Protein AF-A0A1M6S209-F1 (afdb_monomer_lite)

Organism: NCBI:txid1121266

Secondary structure (DSSP, 8-state):
---------HHHHHHHHHHHHTT--HHHHHHHHT--HHHHHHHHHHHHHHSSS-S---------

Radius of gyration: 12.65 Å; chains: 1; bounding box: 26×22×36 Å

pLDDT: mean 75.08, std 17.11, range [35.56, 91.0]

Structure (mmCIF, N/CA/C/O backbone):
data_AF-A0A1M6S209-F1
#
_entry.id   AF-A0A1M6S209-F1
#
loop_
_atom_site.group_PDB
_atom_site.id
_atom_site.type_symbol
_atom_site.label_atom_id
_atom_site.label_alt_id
_atom_site.label_comp_id
_atom_site.label_asym_id
_atom_site.label_entity_id
_atom_site.label_seq_id
_atom_site.pdbx_PDB_ins_code
_atom_site.Cartn_x
_atom_site.Cartn_y
_atom_site.Cartn_z
_atom_site.occupancy
_atom_site.B_iso_or_equiv
_atom_site.auth_seq_id
_atom_site.auth_comp_id
_atom_site.auth_asym_id
_atom_site.auth_atom_id
_atom_site.pdbx_PDB_model_num
ATOM 1 N N . MET A 1 1 ? 7.794 -3.961 -28.602 1.00 38.88 1 MET A N 1
ATOM 2 C CA . MET A 1 1 ? 7.137 -2.761 -28.028 1.00 38.88 1 MET A CA 1
ATOM 3 C C . MET A 1 1 ? 7.869 -2.364 -26.751 1.00 38.88 1 MET A C 1
ATOM 5 O O . MET A 1 1 ? 8.140 -3.235 -25.936 1.00 38.88 1 MET A O 1
ATOM 9 N N . SER A 1 2 ? 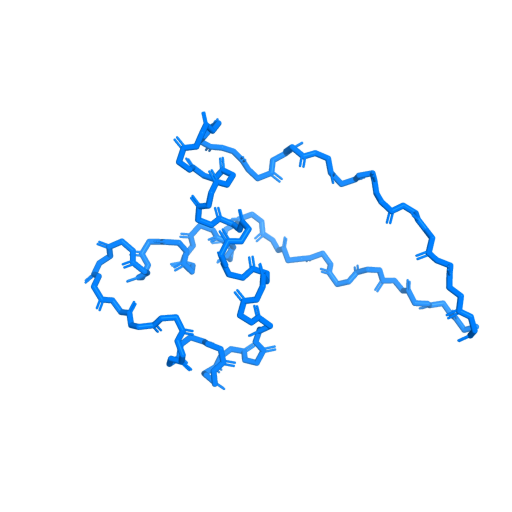8.248 -1.094 -26.573 1.00 50.31 2 SER A N 1
ATOM 10 C CA . SER A 1 2 ? 8.987 -0.641 -25.382 1.00 50.31 2 SER A CA 1
ATOM 11 C C . SER A 1 2 ? 8.073 -0.575 -24.154 1.00 50.31 2 SER A C 1
ATOM 13 O O . SER A 1 2 ? 7.572 0.491 -23.799 1.00 50.31 2 SER A O 1
ATOM 15 N N . ASN A 1 3 ? 7.867 -1.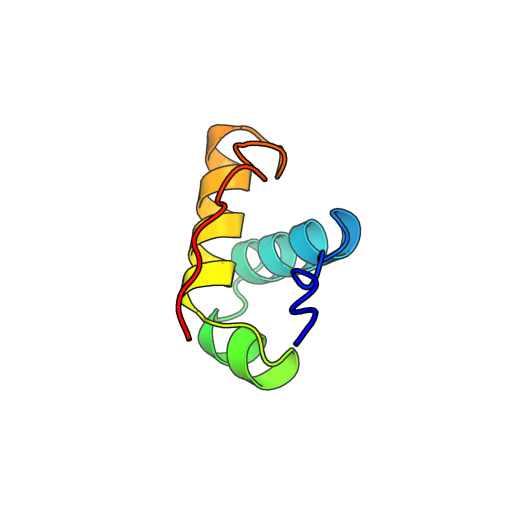713 -23.488 1.00 51.22 3 ASN A N 1
ATOM 16 C CA . ASN A 1 3 ? 7.224 -1.770 -22.178 1.00 51.22 3 ASN A CA 1
ATOM 17 C C . ASN A 1 3 ? 8.179 -1.192 -21.130 1.00 51.22 3 ASN A C 1
ATOM 19 O O . ASN A 1 3 ? 8.932 -1.897 -20.462 1.00 51.22 3 ASN A O 1
ATOM 23 N N . ARG A 1 4 ? 8.178 0.138 -21.010 1.00 53.88 4 ARG A N 1
ATOM 24 C CA . ARG A 1 4 ? 8.834 0.809 -19.892 1.00 53.88 4 ARG A CA 1
ATOM 25 C C . ARG A 1 4 ? 8.097 0.394 -18.618 1.00 53.88 4 ARG A C 1
ATOM 27 O O . ARG A 1 4 ? 6.888 0.631 -18.535 1.00 53.88 4 ARG A O 1
ATOM 34 N N . PRO A 1 5 ? 8.777 -0.192 -17.619 1.00 55.41 5 PRO A N 1
ATOM 35 C CA . PRO A 1 5 ? 8.143 -0.453 -16.340 1.00 55.41 5 PRO A CA 1
ATOM 36 C C . PRO A 1 5 ? 7.603 0.875 -15.806 1.00 55.41 5 PRO A C 1
ATOM 38 O O . PRO A 1 5 ? 8.334 1.867 -15.734 1.00 55.41 5 PRO A O 1
ATOM 41 N N . LYS A 1 6 ? 6.307 0.917 -15.470 1.00 59.72 6 LYS A N 1
ATOM 42 C CA . LYS A 1 6 ? 5.700 2.075 -14.804 1.00 59.72 6 LYS A CA 1
ATOM 43 C C . LYS A 1 6 ? 6.403 2.255 -13.460 1.00 59.72 6 LYS A C 1
ATOM 45 O O . LYS A 1 6 ? 6.060 1.621 -12.462 1.00 59.72 6 LYS A O 1
ATOM 50 N N . ARG A 1 7 ? 7.429 3.106 -13.439 1.00 68.44 7 ARG A N 1
ATOM 51 C CA . ARG A 1 7 ? 8.128 3.501 -12.220 1.00 68.44 7 ARG A CA 1
ATOM 52 C C . ARG A 1 7 ? 7.204 4.408 -11.425 1.00 68.44 7 ARG A C 1
ATOM 54 O O . ARG A 1 7 ? 7.102 5.604 -11.677 1.00 68.44 7 ARG A O 1
ATOM 61 N N . TYR A 1 8 ? 6.517 3.821 -10.453 1.00 75.69 8 TYR A N 1
ATOM 62 C CA . TYR A 1 8 ? 5.831 4.598 -9.432 1.00 75.69 8 TYR A CA 1
ATOM 63 C C . TYR A 1 8 ? 6.872 5.337 -8.593 1.00 75.69 8 TYR A C 1
ATOM 65 O O . TYR A 1 8 ? 7.825 4.719 -8.102 1.00 75.69 8 TYR A O 1
ATOM 73 N N . LYS A 1 9 ? 6.683 6.647 -8.421 1.00 80.94 9 LYS A N 1
ATOM 74 C CA . LYS A 1 9 ? 7.520 7.460 -7.536 1.00 80.94 9 LYS A CA 1
ATOM 75 C C . LYS A 1 9 ? 7.486 6.893 -6.118 1.00 80.94 9 LYS A C 1
ATOM 77 O O . LYS A 1 9 ? 6.448 6.418 -5.660 1.00 80.94 9 LYS A O 1
ATOM 82 N N . GLU A 1 10 ? 8.606 6.966 -5.405 1.00 80.69 10 GLU A N 1
ATOM 83 C 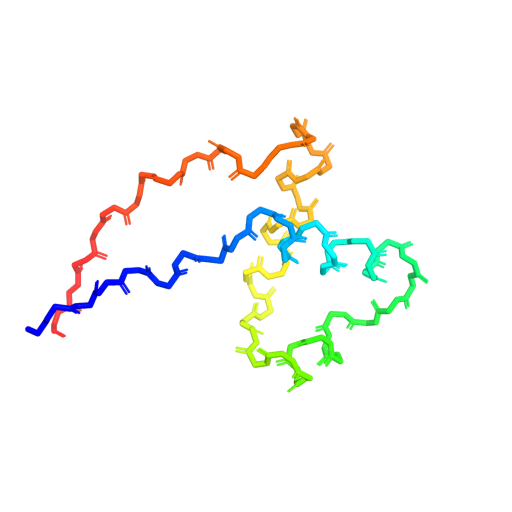CA . GLU A 1 10 ? 8.676 6.504 -4.011 1.00 80.69 10 GLU A CA 1
ATOM 84 C C . GLU A 1 10 ? 7.665 7.231 -3.117 1.00 80.69 10 GLU A C 1
ATOM 86 O O . GLU A 1 10 ? 7.055 6.617 -2.250 1.00 80.69 10 GLU A O 1
ATOM 91 N N . GLU A 1 11 ? 7.436 8.514 -3.387 1.00 83.69 11 GLU A N 1
ATOM 92 C CA . GLU A 1 11 ? 6.426 9.369 -2.751 1.00 83.69 11 GLU A CA 1
ATOM 93 C C . GLU A 1 11 ? 5.027 8.748 -2.858 1.00 83.69 11 GLU A C 1
ATOM 95 O O . GLU A 1 11 ? 4.310 8.606 -1.868 1.00 83.69 11 GLU A O 1
ATOM 100 N N . PHE A 1 12 ? 4.680 8.285 -4.061 1.00 84.62 12 PHE A N 1
ATOM 101 C CA . PHE A 1 12 ? 3.401 7.652 -4.347 1.00 84.62 12 PHE A CA 1
ATOM 102 C C . PHE A 1 12 ? 3.272 6.304 -3.630 1.00 84.62 12 PHE A C 1
ATOM 104 O O . PHE A 1 12 ? 2.263 6.039 -2.980 1.00 84.62 12 PHE A O 1
ATOM 111 N N . LYS A 1 13 ? 4.322 5.473 -3.662 1.00 85.94 13 LYS A N 1
ATOM 112 C CA . LYS A 1 13 ? 4.347 4.198 -2.923 1.00 85.94 13 LYS A CA 1
ATOM 113 C C . LYS A 1 13 ? 4.169 4.421 -1.416 1.00 85.94 13 LYS A C 1
ATOM 115 O O . LYS A 1 13 ? 3.384 3.714 -0.785 1.00 85.94 13 LYS A O 1
ATOM 120 N N . LYS A 1 14 ? 4.842 5.434 -0.849 1.00 87.50 14 LYS A N 1
ATOM 121 C CA . LYS A 1 14 ? 4.695 5.844 0.561 1.00 87.50 14 LYS A CA 1
ATOM 122 C C . LYS A 1 14 ? 3.266 6.256 0.879 1.00 87.50 14 LYS A C 1
ATOM 124 O O . LYS A 1 14 ? 2.738 5.805 1.892 1.00 87.50 14 LYS A O 1
ATOM 129 N N . GLN A 1 15 ? 2.642 7.069 0.028 1.00 90.31 15 GLN A N 1
ATOM 130 C CA . GLN A 1 15 ? 1.255 7.493 0.216 1.00 90.31 15 GLN A CA 1
ATOM 131 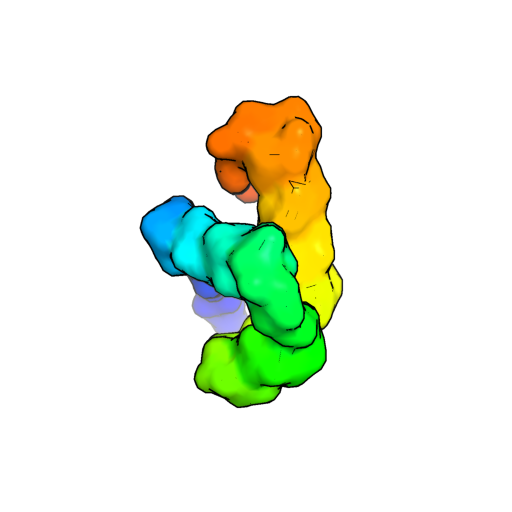C C . GLN A 1 15 ? 0.319 6.284 0.285 1.00 90.31 15 GLN A C 1
ATOM 133 O O . GLN A 1 15 ? -0.453 6.171 1.233 1.00 90.31 15 GLN A O 1
ATOM 138 N N . ILE A 1 16 ? 0.442 5.342 -0.654 1.00 89.69 16 ILE A N 1
ATOM 139 C CA . ILE A 1 16 ? -0.381 4.129 -0.664 1.00 89.69 16 ILE A CA 1
ATOM 140 C C . ILE A 1 16 ? -0.192 3.303 0.613 1.00 89.69 16 ILE A C 1
ATOM 142 O O . ILE A 1 16 ? -1.171 2.940 1.261 1.00 89.69 16 ILE A O 1
ATOM 146 N N . VAL A 1 17 ? 1.051 3.043 1.025 1.00 88.81 17 VAL A N 1
ATOM 147 C CA . VAL A 1 17 ? 1.310 2.278 2.256 1.00 88.81 17 VAL A CA 1
ATOM 148 C C . VAL A 1 17 ? 0.792 3.008 3.496 1.00 88.81 17 VAL A C 1
ATOM 150 O O . VAL A 1 17 ? 0.261 2.365 4.400 1.00 88.81 17 VAL A O 1
ATOM 153 N N . LYS A 1 18 ? 0.901 4.341 3.542 1.00 90.44 18 LYS A N 1
ATOM 154 C CA . LYS A 1 18 ? 0.380 5.154 4.647 1.00 90.44 18 LYS A CA 1
ATOM 155 C C . LYS A 1 18 ? -1.145 5.068 4.742 1.00 90.44 18 LYS A C 1
ATOM 157 O O . LYS A 1 18 ? -1.656 4.943 5.847 1.00 90.44 18 LYS A O 1
ATOM 162 N N . LEU A 1 19 ? -1.855 5.066 3.611 1.00 91.00 19 LEU A N 1
ATOM 163 C CA . LEU A 1 19 ? -3.309 4.873 3.578 1.00 91.00 19 LEU A CA 1
ATOM 164 C C . LEU A 1 19 ? -3.706 3.485 4.104 1.00 91.00 19 LEU A C 1
ATOM 166 O O . LEU A 1 19 ? -4.600 3.390 4.938 1.00 91.00 19 LEU A O 1
ATOM 170 N N . ILE A 1 20 ? -3.001 2.425 3.687 1.00 89.75 20 ILE A N 1
ATOM 171 C CA . ILE A 1 20 ? -3.243 1.055 4.180 1.00 89.75 20 ILE A CA 1
ATOM 172 C C . ILE A 1 20 ? -2.996 0.965 5.690 1.00 89.75 20 ILE A C 1
ATOM 174 O O . ILE A 1 20 ? -3.825 0.439 6.426 1.00 89.75 20 ILE A O 1
ATOM 178 N N . LYS A 1 21 ? -1.870 1.511 6.174 1.00 86.50 21 LYS A N 1
ATOM 179 C CA . LYS A 1 21 ? -1.561 1.568 7.613 1.00 86.50 21 LYS A CA 1
ATOM 180 C C . LYS A 1 21 ? -2.564 2.419 8.397 1.00 86.50 21 LYS A C 1
ATOM 182 O O . LYS A 1 21 ? -2.773 2.158 9.573 1.00 86.50 21 LYS A O 1
ATOM 187 N N . GLY A 1 22 ? -3.182 3.404 7.748 1.00 87.94 22 GLY A N 1
ATOM 188 C CA . GLY A 1 22 ? -4.259 4.225 8.299 1.00 87.94 22 GLY A CA 1
ATOM 189 C C . GLY A 1 22 ? -5.635 3.552 8.310 1.00 87.94 22 GLY A C 1
ATOM 190 O O . GLY A 1 22 ? -6.607 4.218 8.642 1.00 87.94 22 GLY A O 1
ATOM 191 N N . GLY A 1 23 ? -5.739 2.270 7.938 1.00 87.50 23 GLY A N 1
ATOM 192 C CA . GLY A 1 23 ? -6.992 1.507 7.964 1.00 87.50 23 GLY A CA 1
ATOM 193 C C . GLY A 1 23 ? -7.768 1.490 6.644 1.00 87.50 23 GLY A C 1
ATOM 194 O O . GLY A 1 23 ? -8.837 0.886 6.582 1.00 87.50 23 GLY A O 1
ATOM 195 N N . LYS A 1 24 ? -7.247 2.105 5.572 1.00 89.00 24 LYS A N 1
ATOM 196 C CA . LYS A 1 24 ? -7.880 2.055 4.244 1.00 89.00 24 LYS A CA 1
ATOM 197 C C . LYS A 1 24 ? -7.723 0.657 3.642 1.00 89.00 24 LYS A C 1
ATOM 199 O O . LYS A 1 24 ? -6.652 0.048 3.727 1.00 89.00 24 LYS A O 1
ATOM 204 N N . SER A 1 25 ? -8.765 0.145 2.989 1.00 89.44 25 SER A N 1
ATOM 205 C CA . SER A 1 25 ? -8.714 -1.208 2.433 1.00 89.44 25 SER A CA 1
ATOM 206 C C . SER A 1 25 ? -7.844 -1.276 1.169 1.00 89.44 25 SER A C 1
ATOM 208 O O . SER A 1 25 ? -7.993 -0.441 0.271 1.00 89.44 25 SER A O 1
ATOM 210 N N . PRO A 1 26 ? -7.010 -2.324 0.994 1.00 86.06 26 PRO A N 1
ATOM 211 C CA . PRO A 1 26 ? -6.241 -2.526 -0.235 1.00 86.06 26 PRO A CA 1
ATOM 212 C C . PRO A 1 26 ? -7.127 -2.563 -1.476 1.00 86.06 26 PRO A C 1
ATOM 214 O O . PRO A 1 26 ? -6.750 -2.054 -2.522 1.00 86.06 26 PRO A O 1
ATOM 217 N N . SER A 1 27 ? -8.324 -3.137 -1.357 1.00 87.62 27 SER A N 1
ATOM 218 C CA . SER A 1 27 ? -9.300 -3.224 -2.445 1.00 87.62 27 SER A CA 1
ATOM 219 C C . SER A 1 27 ? -9.814 -1.861 -2.913 1.00 87.62 27 SER A C 1
ATOM 221 O O . SER A 1 27 ? -10.085 -1.704 -4.099 1.00 87.62 27 SER A O 1
ATOM 223 N N . GLU A 1 28 ? -9.942 -0.886 -2.013 1.00 89.81 28 GLU A N 1
ATOM 224 C CA . GLU A 1 28 ? -10.349 0.475 -2.374 1.00 89.81 28 GLU A CA 1
ATOM 225 C C . GLU A 1 28 ? -9.222 1.189 -3.105 1.00 89.81 28 GLU A C 1
ATOM 227 O O . GLU A 1 28 ? -9.443 1.744 -4.172 1.00 89.81 28 GLU A O 1
ATOM 232 N N . ILE A 1 29 ? -7.991 1.072 -2.603 1.00 89.12 29 ILE A N 1
ATOM 233 C CA . ILE A 1 29 ? -6.806 1.634 -3.260 1.00 89.12 29 ILE A CA 1
ATOM 234 C C . ILE A 1 29 ? -6.595 1.033 -4.652 1.00 89.12 29 ILE A C 1
ATOM 236 O O . ILE A 1 29 ? -6.264 1.746 -5.596 1.00 89.12 29 ILE A O 1
ATOM 240 N N . VAL A 1 30 ? -6.794 -0.277 -4.791 1.00 87.94 30 VAL A N 1
ATOM 241 C CA . VAL A 1 30 ? -6.702 -0.983 -6.075 1.00 87.94 30 VAL A CA 1
ATOM 242 C C . VAL A 1 30 ? -7.684 -0.401 -7.087 1.00 87.94 30 VAL A C 1
ATOM 244 O O . VAL A 1 30 ? -7.308 -0.215 -8.238 1.00 87.94 30 VAL A O 1
ATOM 247 N N . LYS A 1 31 ? -8.911 -0.078 -6.661 1.00 87.94 31 LYS A N 1
ATOM 248 C CA . LYS A 1 31 ? -9.938 0.526 -7.520 1.00 87.94 31 LYS A CA 1
ATOM 249 C C . LYS A 1 31 ? -9.666 2.006 -7.804 1.00 87.94 31 LYS A C 1
ATOM 251 O O . LYS A 1 31 ? -9.726 2.414 -8.955 1.00 87.94 31 LYS A O 1
ATOM 256 N N . GLU A 1 32 ? -9.340 2.782 -6.774 1.00 88.88 32 GLU A N 1
ATOM 257 C CA . GLU A 1 32 ? -9.135 4.238 -6.833 1.00 88.88 32 GLU A CA 1
ATOM 258 C C . GLU A 1 32 ? -7.911 4.611 -7.675 1.00 88.88 32 GLU A C 1
ATOM 260 O O . GLU A 1 32 ? -7.966 5.512 -8.506 1.00 88.88 32 GLU A O 1
ATOM 265 N N . TYR A 1 33 ? -6.810 3.878 -7.502 1.00 85.38 33 TYR A N 1
ATOM 266 C CA . TYR A 1 33 ? -5.542 4.170 -8.170 1.00 85.38 33 TYR A CA 1
ATOM 267 C C . TYR A 1 33 ? -5.219 3.213 -9.324 1.00 85.38 33 TYR A C 1
ATOM 269 O O . TYR A 1 33 ? -4.160 3.344 -9.942 1.00 85.38 33 TYR A O 1
ATOM 277 N N . ASN A 1 34 ? -6.096 2.243 -9.608 1.00 84.69 34 ASN A N 1
ATOM 278 C CA . ASN A 1 34 ? -5.895 1.196 -10.615 1.00 84.69 34 ASN A CA 1
ATOM 279 C C . ASN A 1 34 ? -4.532 0.485 -10.469 1.00 84.69 34 ASN A C 1
ATOM 281 O O . ASN A 1 34 ? -3.751 0.335 -11.412 1.00 84.69 34 ASN A O 1
ATOM 285 N N . ILE A 1 35 ? -4.208 0.106 -9.231 1.00 83.06 35 ILE A N 1
ATOM 286 C CA . ILE A 1 35 ? -2.963 -0.584 -8.87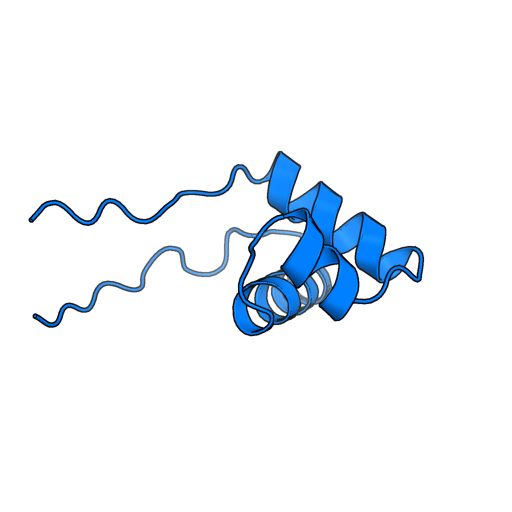5 1.00 83.06 35 ILE A CA 1
ATOM 287 C C . ILE A 1 35 ? -3.298 -2.038 -8.588 1.00 83.06 35 ILE A C 1
ATOM 289 O O . ILE A 1 35 ? -4.234 -2.318 -7.852 1.00 83.06 35 ILE A O 1
ATOM 293 N N . ALA A 1 36 ? -2.505 -2.981 -9.090 1.00 84.19 36 ALA A N 1
ATOM 294 C CA . ALA A 1 36 ? -2.697 -4.387 -8.752 1.00 84.19 36 ALA A CA 1
ATOM 295 C C . ALA A 1 36 ? -2.565 -4.630 -7.234 1.00 84.19 36 ALA A C 1
ATOM 297 O O . ALA A 1 36 ? -1.627 -4.154 -6.589 1.00 84.19 36 ALA A O 1
ATOM 298 N N . ARG A 1 37 ? -3.466 -5.440 -6.662 1.00 85.19 37 ARG A N 1
ATOM 299 C CA . ARG A 1 37 ? -3.451 -5.784 -5.225 1.00 85.19 37 ARG A CA 1
ATOM 300 C C . ARG A 1 37 ? -2.114 -6.402 -4.799 1.00 85.19 37 ARG A C 1
ATOM 302 O O . ARG A 1 37 ? -1.607 -6.104 -3.722 1.00 85.19 37 ARG A O 1
ATOM 309 N N . SER A 1 38 ? -1.518 -7.213 -5.671 1.00 85.06 38 SER A N 1
ATOM 310 C CA . SER A 1 38 ? -0.184 -7.795 -5.492 1.00 85.06 38 SER A CA 1
ATOM 311 C C . SER A 1 38 ? 0.903 -6.728 -5.320 1.00 85.06 38 SER A C 1
ATOM 313 O O . SER A 1 38 ? 1.762 -6.864 -4.449 1.00 85.06 38 SER A O 1
ATOM 315 N N . THR A 1 39 ? 0.838 -5.639 -6.089 1.00 84.56 39 THR A N 1
ATOM 316 C CA . THR A 1 39 ? 1.757 -4.496 -5.991 1.00 84.56 39 THR A CA 1
ATOM 317 C C . THR A 1 39 ? 1.603 -3.763 -4.660 1.00 84.56 39 THR A C 1
ATOM 319 O O . THR A 1 39 ? 2.605 -3.484 -4.005 1.00 84.56 39 THR A O 1
ATOM 322 N N . VAL A 1 40 ? 0.363 -3.508 -4.223 1.00 86.81 40 VAL A N 1
ATOM 323 C CA . VAL A 1 40 ? 0.082 -2.863 -2.927 1.00 86.81 40 VAL A CA 1
ATOM 324 C C . VAL A 1 40 ? 0.631 -3.704 -1.774 1.00 86.81 40 VAL A C 1
ATOM 326 O O . VAL A 1 40 ? 1.380 -3.193 -0.943 1.00 86.81 40 VAL A O 1
ATOM 329 N N . ASN A 1 41 ? 0.342 -5.009 -1.756 1.00 87.06 41 ASN A N 1
ATOM 330 C CA . ASN A 1 41 ? 0.861 -5.915 -0.729 1.00 87.06 41 ASN A CA 1
ATOM 331 C C . ASN A 1 41 ? 2.394 -5.946 -0.711 1.00 87.06 41 ASN A C 1
ATOM 333 O O . ASN A 1 41 ? 2.999 -5.948 0.362 1.00 87.06 41 ASN A O 1
ATOM 337 N N . LYS A 1 42 ? 3.027 -5.941 -1.891 1.00 85.69 42 LYS A N 1
ATOM 338 C CA . LYS A 1 42 ? 4.486 -5.904 -2.007 1.00 85.69 42 LYS A CA 1
ATOM 339 C C . LYS A 1 42 ? 5.060 -4.626 -1.390 1.00 85.69 42 LYS A C 1
ATOM 341 O O . LYS A 1 42 ? 5.956 -4.715 -0.562 1.00 85.69 42 LYS A O 1
ATOM 346 N N . TRP A 1 43 ? 4.484 -3.463 -1.696 1.00 88.12 43 TRP A N 1
ATOM 347 C CA . TRP A 1 43 ? 4.903 -2.184 -1.112 1.00 88.12 43 TRP A CA 1
ATOM 348 C C . TRP A 1 43 ? 4.744 -2.139 0.406 1.00 88.12 43 TRP A C 1
ATOM 350 O O . TRP A 1 43 ? 5.640 -1.651 1.090 1.00 88.12 43 TRP A O 1
ATOM 360 N N . VAL A 1 44 ? 3.641 -2.667 0.945 1.00 86.88 44 VAL A N 1
ATOM 361 C CA . VAL A 1 44 ? 3.422 -2.739 2.398 1.00 86.88 44 VAL A CA 1
ATOM 362 C C . VAL A 1 44 ? 4.477 -3.627 3.061 1.00 86.88 44 VAL A C 1
ATOM 364 O O . VAL A 1 44 ? 5.033 -3.245 4.092 1.00 86.88 44 VAL A O 1
ATOM 367 N N . LYS A 1 45 ? 4.793 -4.779 2.456 1.00 86.31 45 LYS A N 1
ATOM 368 C CA . LYS A 1 45 ? 5.826 -5.698 2.949 1.00 86.31 45 LYS A CA 1
ATOM 369 C C . LYS A 1 45 ? 7.220 -5.066 2.893 1.00 86.31 45 LYS A C 1
ATOM 371 O O . LYS A 1 45 ? 7.888 -5.011 3.919 1.00 86.31 45 LYS A O 1
ATOM 376 N N . ASP A 1 46 ? 7.617 -4.523 1.742 1.00 84.44 46 ASP A N 1
ATOM 377 C CA . ASP A 1 46 ? 8.921 -3.869 1.550 1.00 84.44 46 ASP A CA 1
ATOM 378 C C . ASP A 1 46 ? 9.113 -2.695 2.525 1.00 84.44 46 ASP A C 1
ATOM 380 O O . ASP A 1 46 ? 10.155 -2.572 3.173 1.00 84.44 46 ASP A O 1
ATOM 384 N N . TYR A 1 47 ? 8.077 -1.869 2.707 1.00 86.31 47 TYR A N 1
ATOM 385 C CA . TYR A 1 47 ? 8.109 -0.747 3.643 1.00 86.31 47 TYR A CA 1
ATOM 386 C C . TYR A 1 47 ? 8.180 -1.192 5.108 1.00 86.31 47 TYR A C 1
ATOM 388 O O . TYR A 1 47 ? 8.804 -0.518 5.922 1.00 86.31 47 TYR A O 1
ATOM 396 N N . THR A 1 48 ? 7.558 -2.317 5.460 1.00 82.38 48 THR A N 1
ATOM 397 C CA . THR A 1 48 ? 7.573 -2.839 6.836 1.00 82.38 48 THR A CA 1
ATOM 398 C C . THR A 1 48 ? 8.899 -3.520 7.169 1.00 82.38 48 THR A C 1
ATOM 400 O O . THR A 1 48 ? 9.384 -3.378 8.284 1.00 82.38 48 THR A O 1
ATOM 403 N N . THR A 1 49 ? 9.508 -4.220 6.210 1.00 80.88 49 THR A N 1
ATOM 404 C CA . THR A 1 49 ? 10.783 -4.922 6.414 1.00 80.88 49 THR A CA 1
ATOM 405 C C . THR A 1 49 ? 11.992 -3.991 6.332 1.00 80.88 49 THR A C 1
ATOM 407 O O . THR A 1 49 ? 12.896 -4.111 7.148 1.00 80.88 49 THR A O 1
ATOM 410 N N . SER A 1 50 ? 12.038 -3.080 5.355 1.00 75.00 50 SER A N 1
ATOM 411 C CA . SER A 1 50 ? 13.239 -2.279 5.066 1.00 75.00 50 SER A CA 1
ATOM 412 C C . SER A 1 50 ? 13.038 -0.771 5.240 1.00 75.00 50 SER A C 1
ATOM 414 O O . SER A 1 50 ? 13.999 -0.019 5.085 1.00 75.00 50 SER A O 1
ATOM 416 N N . GLY A 1 51 ? 11.809 -0.290 5.465 1.00 70.31 51 GLY A N 1
ATOM 417 C CA . GLY A 1 51 ? 11.502 1.150 5.469 1.00 70.31 51 GLY A CA 1
ATOM 418 C C . GLY A 1 51 ? 11.698 1.840 4.110 1.00 70.31 51 GLY A C 1
ATOM 419 O O . GLY A 1 51 ? 11.527 3.054 3.992 1.00 70.31 51 GLY A O 1
ATOM 420 N N . SER A 1 52 ? 12.051 1.078 3.072 1.00 70.12 52 SER A N 1
ATOM 421 C CA . SER A 1 52 ? 12.449 1.574 1.761 1.00 70.12 52 SER A CA 1
ATOM 422 C C . SER A 1 52 ? 11.884 0.697 0.651 1.00 70.12 52 SER A C 1
ATOM 424 O O . SER A 1 52 ? 11.825 -0.523 0.766 1.00 70.12 52 SER A O 1
ATOM 426 N N . PHE A 1 53 ? 11.511 1.328 -0.463 1.00 73.50 53 PHE A N 1
ATOM 427 C CA . PHE A 1 53 ? 11.012 0.651 -1.665 1.00 73.50 53 PHE A CA 1
ATOM 428 C C . PHE A 1 53 ? 12.148 0.235 -2.616 1.00 73.50 53 PHE A C 1
ATOM 430 O O . PHE A 1 53 ? 11.879 -0.112 -3.767 1.00 73.50 53 PHE A O 1
ATOM 437 N N . LYS A 1 54 ? 13.410 0.304 -2.157 1.00 61.22 54 LYS A N 1
ATOM 438 C CA . LYS A 1 54 ? 14.628 0.019 -2.939 1.00 61.22 54 LYS A CA 1
ATOM 439 C C . LYS A 1 54 ? 15.015 -1.460 -3.022 1.00 61.22 54 LYS A C 1
ATOM 441 O O . LYS A 1 54 ? 16.025 -1.784 -3.644 1.00 61.22 54 LYS A O 1
ATOM 446 N N . ALA A 1 55 ? 14.238 -2.374 -2.448 1.00 49.91 55 ALA A N 1
ATOM 447 C CA . ALA A 1 55 ? 14.545 -3.795 -2.527 1.00 49.91 55 ALA A CA 1
ATOM 448 C C . ALA A 1 55 ? 14.142 -4.364 -3.901 1.00 49.91 55 ALA A C 1
ATOM 450 O O . ALA A 1 55 ? 13.037 -4.860 -4.105 1.00 49.91 55 ALA A O 1
ATOM 451 N N . LYS A 1 56 ? 15.094 -4.318 -4.839 1.00 47.44 56 LYS A N 1
ATOM 452 C CA . LYS A 1 56 ? 15.079 -5.034 -6.125 1.00 47.44 56 LYS A CA 1
ATOM 453 C C . LYS A 1 56 ? 14.089 -4.486 -7.165 1.00 47.44 56 LYS A C 1
ATOM 455 O O . LYS A 1 56 ? 13.194 -5.194 -7.622 1.00 47.44 56 LYS A O 1
ATOM 460 N N . ASP A 1 57 ? 14.353 -3.277 -7.669 1.00 46.53 57 ASP A N 1
ATOM 461 C CA . ASP A 1 57 ? 14.043 -2.915 -9.071 1.00 46.53 57 ASP A CA 1
ATOM 462 C C . ASP A 1 57 ? 15.043 -3.628 -10.006 1.00 46.53 57 ASP A C 1
ATOM 464 O O . ASP A 1 57 ? 15.740 -3.011 -10.797 1.00 46.53 57 ASP A O 1
ATOM 468 N N . ASN A 1 58 ? 15.194 -4.942 -9.829 1.00 41.91 58 ASN A N 1
ATOM 469 C CA . ASN A 1 58 ? 15.888 -5.810 -10.765 1.00 41.91 58 ASN A CA 1
ATOM 470 C C . ASN A 1 58 ? 14.991 -7.029 -10.958 1.00 41.91 58 ASN A C 1
ATOM 472 O O . ASN A 1 58 ? 15.117 -8.051 -10.282 1.00 41.91 58 ASN A O 1
ATOM 476 N N . ARG A 1 59 ? 13.974 -6.848 -11.797 1.00 46.75 59 ARG A N 1
ATOM 477 C CA . ARG A 1 59 ? 13.173 -7.940 -12.339 1.00 46.75 59 ARG A CA 1
ATOM 478 C C . ARG A 1 59 ? 12.945 -7.635 -13.814 1.00 46.75 59 ARG A C 1
ATOM 480 O O . ARG A 1 59 ? 11.884 -7.167 -14.212 1.00 46.75 59 ARG A O 1
ATOM 487 N N . SER A 1 60 ? 14.009 -7.820 -14.589 1.00 54.88 60 SER A N 1
ATOM 488 C CA . SER A 1 60 ? 13.883 -8.205 -15.993 1.00 54.88 60 SER A CA 1
ATOM 489 C C . SER A 1 60 ? 13.070 -9.500 -16.092 1.00 54.88 60 SER A C 1
ATOM 491 O O . SER A 1 60 ? 13.0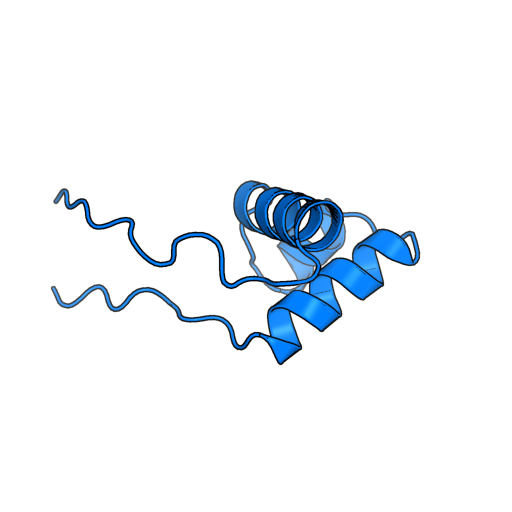25 -10.252 -15.116 1.00 54.88 60 SER A O 1
ATOM 493 N N . GLN A 1 61 ? 12.491 -9.708 -17.276 1.00 42.06 61 GLN A N 1
ATOM 494 C CA . GLN A 1 61 ? 11.785 -10.870 -17.849 1.00 42.06 61 GLN A CA 1
ATOM 495 C C . GLN A 1 61 ? 10.416 -10.384 -18.350 1.00 42.06 61 GLN A C 1
ATOM 497 O O . GLN A 1 61 ? 9.509 -10.143 -17.558 1.00 42.06 61 GLN A O 1
ATOM 502 N N . GLU A 1 62 ? 10.311 -9.906 -19.595 1.00 52.31 62 GLU A N 1
ATOM 503 C CA . GLU A 1 62 ? 10.327 -10.715 -20.834 1.00 52.31 62 GLU A CA 1
ATOM 504 C C . GLU A 1 62 ? 9.274 -11.825 -20.756 1.00 52.31 62 GLU A C 1
ATOM 506 O O . GLU A 1 62 ? 9.464 -12.792 -20.029 1.00 52.31 62 GLU A O 1
ATOM 511 N N . GLU A 1 63 ? 8.125 -11.624 -21.409 1.00 36.16 63 GLU A N 1
ATOM 512 C CA . GLU A 1 63 ? 7.754 -12.411 -22.593 1.00 36.16 63 GLU A CA 1
ATOM 513 C C . GLU A 1 63 ? 6.489 -11.857 -23.281 1.00 36.16 63 GLU A C 1
ATOM 515 O O . GLU A 1 63 ? 5.532 -11.441 -22.622 1.00 36.16 63 GLU A O 1
ATOM 520 N N . ASN A 1 64 ? 6.562 -11.917 -24.618 1.00 35.56 64 ASN A N 1
ATOM 521 C CA . ASN A 1 64 ? 5.601 -11.634 -25.696 1.00 35.56 64 ASN A CA 1
ATOM 522 C C . ASN A 1 64 ? 5.303 -10.169 -26.070 1.00 35.56 64 ASN A C 1
ATOM 524 O O . ASN A 1 64 ? 4.407 -9.530 -25.472 1.00 35.56 64 ASN A O 1
#

Sequence (64 aa):
MSNRPKRYKEEFKKQIVKLIKGGKSPSEIVKEYNIARSTVNKWVKDYTTSGSFKAKDNRSQEEN

InterPro domains:
  IPR009057 Homedomain-like superfamily [SSF46689] (5-56)
  IPR036388 Winged helix-like DNA-binding domain superfamily [G3DSA:1.10.10.10] (3-54)

Foldseek 3Di:
DPPDPPDDDQVRLVVLLVCVVVVHDLVVCCVVVVDDSVSNVLSNVCCVPPVGPPDDPPDDDDDD